Protein AF-A0A9E5LII8-F1 (afdb_monomer_lite)

pLDDT: mean 87.27, std 12.66, range [50.5, 97.56]

Foldseek 3Di:
DVVLCCQQPVDPDHDALVVVCVVVVHDSVVSVVVNVVVVVVVVVVCVVCVVVVVVVD

Radius of gyration: 13.82 Å; chains: 1; bounding box: 29×12×40 Å

Secondary structure (DSSP, 8-state):
-HHHHHHHHSSSSPPPHHHHHHHHT--HHHHHHHHHHHHHHHHHHHHHTHHHHGGG-

Structure (mmCIF, N/CA/C/O backbone):
data_AF-A0A9E5LII8-F1
#
_entry.id   AF-A0A9E5LII8-F1
#
loop_
_atom_site.group_PDB
_atom_site.id
_atom_site.type_symbol
_atom_site.label_atom_id
_atom_site.label_alt_id
_atom_site.label_comp_id
_atom_site.label_asym_id
_atom_site.label_entity_id
_atom_site.label_seq_id
_atom_site.pdbx_PDB_ins_code
_atom_site.Cartn_x
_atom_site.Cartn_y
_atom_site.Cartn_z
_atom_site.occupancy
_atom_site.B_iso_or_equiv
_atom_site.auth_seq_id
_atom_site.auth_comp_id
_atom_site.auth_asym_id
_atom_site.auth_atom_id
_atom_site.pdbx_PDB_model_num
ATOM 1 N N . GLU A 1 1 ? 3.481 -7.120 2.000 1.00 66.25 1 GLU A N 1
ATOM 2 C CA . GLU A 1 1 ? 3.525 -5.823 1.276 1.00 66.25 1 GLU A CA 1
ATOM 3 C C . GLU A 1 1 ? 2.659 -5.812 0.014 1.00 66.25 1 GLU A C 1
ATOM 5 O O . GLU A 1 1 ? 1.826 -4.923 -0.090 1.00 66.25 1 GLU A O 1
ATOM 10 N N . GLN A 1 2 ? 2.760 -6.803 -0.887 1.00 80.31 2 GLN A N 1
ATOM 11 C CA . GLN A 1 2 ? 1.873 -6.907 -2.067 1.00 80.31 2 GLN A CA 1
ATOM 12 C C . GLN A 1 2 ? 0.373 -6.906 -1.720 1.00 80.31 2 GLN A C 1
ATOM 14 O O . GLN A 1 2 ? -0.417 -6.313 -2.446 1.00 80.31 2 GLN A O 1
ATOM 19 N N . PHE A 1 3 ? -0.004 -7.503 -0.584 1.00 89.00 3 PHE A N 1
ATOM 20 C CA . PHE A 1 3 ? -1.384 -7.522 -0.090 1.00 89.00 3 PHE A CA 1
ATOM 21 C C . PHE A 1 3 ? -2.003 -6.119 0.028 1.00 89.00 3 PHE A C 1
ATOM 23 O O . PHE A 1 3 ? -3.064 -5.873 -0.528 1.00 89.00 3 PHE A O 1
ATOM 30 N N . ILE A 1 4 ? -1.315 -5.164 0.667 1.00 91.81 4 ILE A N 1
ATOM 31 C CA . ILE A 1 4 ? -1.873 -3.819 0.897 1.00 91.81 4 ILE A CA 1
ATOM 32 C C . ILE A 1 4 ? -2.048 -3.060 -0.422 1.00 91.81 4 ILE A C 1
ATOM 34 O O . ILE A 1 4 ? -3.060 -2.394 -0.610 1.00 91.81 4 ILE A O 1
ATOM 38 N N . VAL A 1 5 ? -1.095 -3.180 -1.352 1.00 90.56 5 VAL A N 1
ATOM 39 C CA . VAL A 1 5 ? -1.208 -2.543 -2.676 1.00 90.56 5 VAL A CA 1
ATOM 40 C C . VAL A 1 5 ? -2.367 -3.147 -3.462 1.00 90.56 5 VAL A C 1
ATOM 42 O O . VAL A 1 5 ? -3.152 -2.406 -4.045 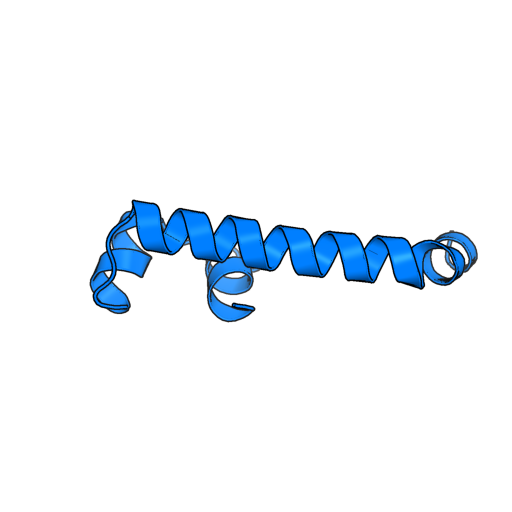1.00 90.56 5 VAL A O 1
ATOM 45 N N . ARG A 1 6 ? -2.522 -4.476 -3.433 1.00 91.62 6 ARG A N 1
ATOM 46 C CA . ARG A 1 6 ? -3.629 -5.162 -4.102 1.00 91.62 6 ARG A CA 1
ATOM 47 C C . ARG A 1 6 ? -4.980 -4.679 -3.581 1.00 91.62 6 ARG A C 1
ATOM 49 O O . ARG A 1 6 ? -5.765 -4.145 -4.357 1.00 91.62 6 ARG A O 1
ATOM 56 N N . GLU A 1 7 ? -5.195 -4.778 -2.275 1.00 94.31 7 GLU A N 1
ATOM 57 C CA . GLU A 1 7 ? -6.468 -4.435 -1.631 1.00 94.31 7 GLU A CA 1
ATOM 58 C C . GLU A 1 7 ? -6.828 -2.946 -1.741 1.00 94.31 7 GLU A C 1
ATOM 60 O O . GLU A 1 7 ? -7.998 -2.581 -1.650 1.00 94.31 7 GLU A O 1
ATOM 65 N N . ARG A 1 8 ? -5.842 -2.058 -1.926 1.00 93.69 8 ARG A N 1
ATOM 66 C CA . ARG A 1 8 ? -6.076 -0.607 -2.024 1.00 93.69 8 ARG A CA 1
ATOM 67 C C . ARG A 1 8 ? -6.083 -0.047 -3.443 1.00 93.69 8 ARG A C 1
ATOM 69 O O . ARG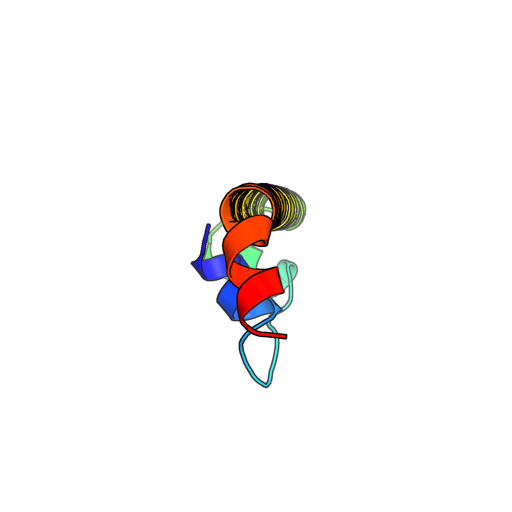 A 1 8 ? -6.477 1.108 -3.610 1.00 93.69 8 ARG A O 1
ATOM 76 N N . LYS A 1 9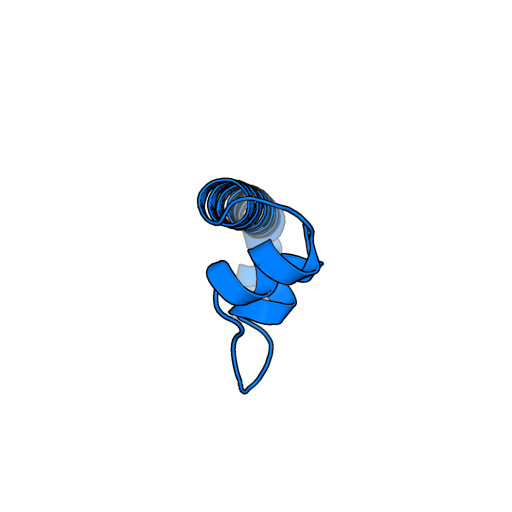 ? -5.565 -0.773 -4.438 1.00 87.94 9 LYS A N 1
ATOM 77 C CA . LYS A 1 9 ? -5.288 -0.201 -5.771 1.00 87.94 9 LYS A CA 1
ATOM 78 C C . LYS A 1 9 ? -5.578 -1.118 -6.951 1.00 87.94 9 LYS A C 1
ATOM 80 O O . LYS A 1 9 ? -5.693 -0.601 -8.053 1.00 87.94 9 LYS A O 1
ATOM 85 N N . LEU A 1 10 ? -5.652 -2.433 -6.747 1.00 88.81 10 LEU A N 1
ATOM 86 C CA . LEU A 1 10 ? -5.761 -3.419 -7.832 1.00 88.81 10 LEU A CA 1
ATOM 87 C C . LEU A 1 10 ? -7.071 -4.219 -7.784 1.00 88.81 10 LEU A C 1
ATOM 89 O O . LEU A 1 10 ? -7.173 -5.257 -8.430 1.00 88.81 10 LEU A O 1
ATOM 93 N N . ILE A 1 11 ? -8.045 -3.766 -6.994 1.00 92.50 11 ILE A N 1
ATOM 94 C CA . ILE A 1 11 ? -9.390 -4.342 -6.916 1.00 92.50 11 ILE A CA 1
ATOM 95 C C . ILE A 1 11 ? -10.429 -3.253 -7.191 1.00 92.50 11 ILE A C 1
ATOM 97 O O . ILE A 1 11 ? -10.182 -2.081 -6.902 1.00 92.50 11 ILE A O 1
ATOM 101 N N . ASP A 1 12 ? -11.598 -3.650 -7.693 1.00 91.19 12 ASP A N 1
ATOM 102 C CA . ASP A 1 12 ? -12.663 -2.720 -8.101 1.00 91.19 12 ASP A CA 1
ATOM 103 C C . ASP A 1 12 ? -13.219 -1.883 -6.944 1.00 91.19 12 ASP A C 1
ATOM 105 O O . ASP A 1 12 ? -13.644 -0.747 -7.137 1.00 91.19 12 ASP A O 1
ATOM 109 N N . SER A 1 13 ? -13.209 -2.431 -5.726 1.00 93.06 13 SER A N 1
ATOM 110 C CA . SER A 1 13 ? -13.668 -1.752 -4.510 1.00 93.06 13 SER A CA 1
ATOM 111 C C . SER A 1 13 ? -12.539 -1.655 -3.482 1.00 93.06 13 SER A C 1
ATOM 113 O O . SER A 1 13 ? -12.427 -2.519 -2.610 1.00 93.06 13 SER A O 1
ATOM 115 N N . PRO A 1 14 ? -11.679 -0.623 -3.571 1.00 94.44 14 PRO A N 1
ATOM 116 C CA . PRO A 1 14 ? -10.533 -0.470 -2.689 1.00 94.44 14 PRO A CA 1
ATOM 117 C C . PRO A 1 14 ? -10.907 -0.405 -1.211 1.00 94.44 14 PRO A C 1
ATOM 119 O O . PRO A 1 14 ? -11.756 0.383 -0.792 1.00 94.44 14 PRO A O 1
ATOM 122 N N . ARG A 1 15 ? -10.190 -1.169 -0.390 1.00 94.81 15 ARG A N 1
ATOM 123 C CA . ARG A 1 15 ? -10.354 -1.143 1.065 1.00 94.81 15 ARG A CA 1
ATOM 124 C C . ARG A 1 15 ? -9.737 0.109 1.684 1.00 94.81 15 ARG A C 1
ATOM 126 O O . ARG A 1 15 ? -8.782 0.684 1.157 1.00 94.81 15 ARG A O 1
ATOM 133 N N . THR A 1 16 ? -10.242 0.544 2.839 1.00 96.12 16 THR A N 1
ATOM 134 C CA . THR A 1 16 ? -9.696 1.692 3.592 1.00 96.12 16 THR A CA 1
ATOM 135 C C . THR A 1 16 ? -8.522 1.284 4.484 1.00 96.12 16 THR A C 1
ATOM 137 O O . THR A 1 16 ? -8.375 0.111 4.832 1.00 96.12 16 THR A O 1
ATOM 140 N N . LEU A 1 17 ? -7.680 2.249 4.874 1.00 95.81 17 LEU A N 1
ATOM 141 C CA . LEU A 1 17 ? -6.562 1.999 5.790 1.00 95.81 17 LEU A CA 1
ATOM 142 C C . LEU A 1 17 ? -7.079 1.558 7.161 1.00 95.81 17 LEU A C 1
ATOM 144 O O . LEU A 1 17 ? -6.472 0.687 7.772 1.00 95.81 17 LEU A O 1
ATOM 148 N N . GLU A 1 18 ? -8.204 2.118 7.618 1.00 95.81 18 GLU A N 1
ATOM 149 C CA . GLU A 1 18 ? -8.875 1.684 8.843 1.00 95.81 18 GLU A CA 1
ATOM 150 C C . GLU A 1 18 ? -9.322 0.222 8.763 1.00 95.81 18 GLU A C 1
ATOM 152 O O . GLU A 1 18 ? -9.018 -0.545 9.671 1.00 95.81 18 GLU A O 1
ATOM 157 N N . SER A 1 19 ? -9.994 -0.187 7.678 1.00 96.06 19 SER A N 1
ATOM 158 C CA . SER A 1 19 ? -10.500 -1.563 7.546 1.00 96.06 19 SER A CA 1
ATOM 159 C C . SER A 1 19 ? -9.374 -2.599 7.491 1.00 96.06 19 SER A C 1
ATOM 161 O O . SER A 1 19 ? -9.478 -3.663 8.094 1.00 96.06 19 SER A O 1
ATOM 163 N N . LEU A 1 20 ? -8.275 -2.266 6.808 1.00 94.81 20 LEU A N 1
ATOM 164 C CA . LEU A 1 20 ? -7.083 -3.106 6.735 1.00 94.81 20 LEU A CA 1
ATOM 165 C C . LEU A 1 20 ? -6.320 -3.112 8.060 1.00 94.81 20 LEU A C 1
ATOM 167 O O . LEU A 1 20 ? -5.773 -4.138 8.445 1.00 94.81 20 LEU A O 1
ATOM 171 N N . GLY A 1 21 ? -6.287 -1.981 8.768 1.00 96.12 21 GLY A N 1
ATOM 172 C CA . GLY A 1 21 ? -5.686 -1.891 10.096 1.00 96.12 21 GLY A CA 1
ATOM 173 C C . GLY A 1 21 ? -6.420 -2.771 11.101 1.00 96.12 21 GLY A C 1
ATOM 174 O O . GLY A 1 21 ? -5.787 -3.564 11.792 1.00 96.12 21 GLY A O 1
ATOM 175 N N . ALA A 1 22 ? -7.753 -2.699 11.111 1.00 96.56 22 ALA A N 1
ATOM 176 C CA . ALA A 1 22 ? -8.594 -3.536 11.958 1.00 96.56 22 ALA A CA 1
ATOM 177 C C . ALA A 1 22 ? -8.393 -5.035 11.676 1.00 96.56 22 ALA A C 1
ATOM 179 O O . ALA A 1 22 ? -8.226 -5.807 12.614 1.00 96.56 22 ALA A O 1
ATOM 180 N N . GLU A 1 23 ? -8.346 -5.444 10.403 1.00 94.69 23 GLU A N 1
ATOM 181 C CA . GLU A 1 23 ? -8.128 -6.848 10.026 1.00 94.69 23 GLU A CA 1
ATOM 182 C C . GLU A 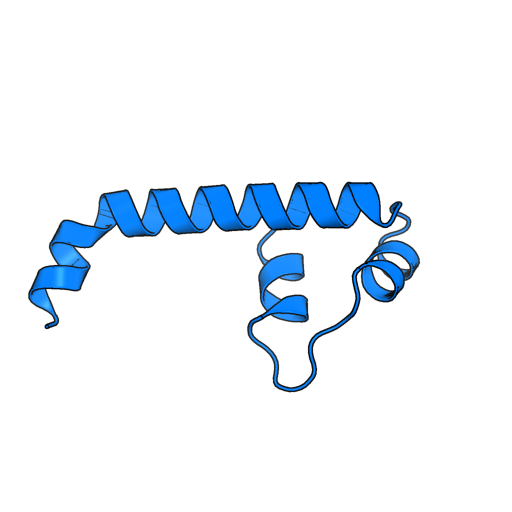1 23 ? -6.729 -7.361 10.383 1.00 94.69 23 GLU A C 1
ATOM 184 O O . GLU A 1 23 ? -6.578 -8.484 10.854 1.00 94.69 23 GLU A O 1
ATOM 189 N N . LEU A 1 24 ? -5.697 -6.542 10.169 1.00 92.62 24 LEU A N 1
ATOM 190 C CA . LEU A 1 24 ? -4.305 -6.942 10.382 1.00 92.62 24 LEU A CA 1
ATOM 191 C C . LEU A 1 24 ? -3.834 -6.747 11.833 1.00 92.62 24 LEU A C 1
ATOM 193 O O . LEU A 1 24 ? -2.678 -7.042 12.134 1.00 92.62 24 LEU A O 1
ATOM 197 N N . GLY A 1 25 ? -4.681 -6.216 12.722 1.00 96.50 25 GLY A N 1
ATOM 198 C CA . GLY A 1 25 ? -4.291 -5.845 14.087 1.00 96.50 25 GLY A CA 1
ATOM 199 C C . GLY A 1 25 ? -3.258 -4.711 14.128 1.00 96.50 25 GLY A C 1
ATOM 200 O O . GLY A 1 25 ? -2.417 -4.656 15.023 1.00 96.50 25 GLY A O 1
ATOM 201 N N . LEU A 1 26 ? -3.281 -3.821 13.133 1.00 95.75 26 LEU A N 1
ATOM 202 C CA . LEU A 1 26 ? -2.330 -2.727 12.955 1.00 95.75 26 LEU A CA 1
ATOM 203 C C . LEU A 1 26 ? -3.021 -1.369 13.066 1.00 95.75 26 LEU A C 1
ATOM 205 O O . LEU A 1 26 ? -4.177 -1.188 12.689 1.00 95.75 26 LEU A O 1
ATOM 209 N N . SER A 1 27 ? -2.274 -0.357 13.506 1.00 97.31 27 SER A N 1
ATOM 210 C CA . SER A 1 27 ? -2.766 1.017 13.426 1.00 97.31 27 SER A CA 1
ATOM 211 C C . SER A 1 27 ? -2.900 1.471 11.968 1.00 97.31 27 SER A C 1
ATOM 213 O O . SER A 1 27 ? -2.145 1.044 11.089 1.00 97.31 27 SER A O 1
ATOM 215 N N . LYS A 1 28 ? -3.821 2.409 11.717 1.00 96.56 28 LYS A N 1
ATOM 216 C CA . LYS A 1 28 ? -3.999 3.050 10.403 1.00 96.56 28 LYS A CA 1
ATOM 217 C C . LYS A 1 28 ? -2.677 3.587 9.842 1.00 96.56 28 LYS A C 1
ATOM 219 O O . LYS A 1 28 ? -2.370 3.383 8.669 1.00 96.56 28 LYS A O 1
ATOM 224 N N . GLU A 1 29 ? -1.876 4.236 10.689 1.00 97.56 29 GLU A N 1
ATOM 225 C CA . GLU A 1 29 ? -0.573 4.773 10.284 1.00 97.56 29 GLU A CA 1
ATOM 226 C C . GLU A 1 29 ? 0.414 3.659 9.930 1.00 97.56 29 GLU A C 1
ATOM 228 O O . GLU A 1 29 ? 1.159 3.773 8.959 1.00 97.56 29 GLU A O 1
ATOM 233 N N . ARG A 1 30 ? 0.386 2.529 10.647 1.00 96.44 30 ARG A N 1
ATOM 234 C CA . ARG A 1 30 ? 1.248 1.396 10.310 1.00 96.44 30 ARG A CA 1
ATOM 235 C C . ARG A 1 30 ? 0.895 0.801 8.947 1.00 96.44 30 ARG A C 1
ATOM 237 O O . ARG A 1 30 ? 1.799 0.493 8.173 1.00 96.44 30 ARG A O 1
ATOM 244 N N . VAL A 1 31 ? -0.393 0.705 8.615 1.00 96.19 31 VAL A N 1
ATOM 245 C CA . VAL A 1 31 ? -0.847 0.288 7.275 1.00 96.19 31 VAL A CA 1
ATOM 246 C C . VAL A 1 31 ? -0.399 1.289 6.207 1.00 96.19 31 VAL A C 1
ATOM 248 O O . VAL A 1 31 ? 0.109 0.875 5.167 1.00 96.19 31 VAL A O 1
ATOM 251 N N . ARG A 1 32 ? -0.500 2.599 6.474 1.00 95.75 32 ARG A N 1
ATOM 252 C CA . ARG A 1 32 ? -0.023 3.659 5.568 1.00 95.75 32 ARG A CA 1
ATOM 253 C C . ARG A 1 32 ? 1.478 3.547 5.283 1.00 95.75 32 ARG A C 1
ATOM 255 O O . ARG A 1 32 ? 1.897 3.667 4.134 1.00 95.75 32 ARG A O 1
ATOM 262 N N . GLN A 1 33 ? 2.292 3.287 6.305 1.00 96.81 33 GLN A N 1
ATOM 263 C CA . GLN A 1 33 ? 3.736 3.084 6.140 1.00 96.81 33 GLN A CA 1
ATOM 264 C C . GLN A 1 33 ? 4.046 1.866 5.266 1.00 96.81 33 GLN A C 1
ATOM 266 O O . GLN A 1 33 ? 4.907 1.938 4.390 1.00 96.81 33 GLN A O 1
ATOM 271 N N . LEU A 1 34 ? 3.336 0.755 5.481 1.00 95.12 34 LEU A N 1
ATOM 272 C CA . LEU A 1 34 ? 3.497 -0.450 4.669 1.00 95.12 34 LEU A CA 1
ATOM 273 C C . LEU A 1 34 ? 3.051 -0.221 3.216 1.00 95.12 34 LEU A C 1
ATOM 275 O O . LEU A 1 34 ? 3.716 -0.708 2.303 1.00 95.12 34 LEU A O 1
ATOM 279 N N . GLU A 1 35 ? 1.977 0.545 2.992 1.00 94.12 35 GLU A N 1
ATOM 280 C CA . GLU A 1 35 ? 1.548 0.972 1.654 1.00 94.12 35 GLU A CA 1
ATOM 281 C C . GLU A 1 35 ? 2.655 1.786 0.964 1.00 94.12 35 GLU A C 1
ATOM 283 O O . GLU A 1 35 ? 3.074 1.445 -0.142 1.00 94.12 35 GLU A O 1
ATOM 288 N N . ALA A 1 36 ? 3.193 2.811 1.633 1.00 94.38 36 ALA A N 1
ATOM 289 C CA . ALA A 1 36 ? 4.262 3.648 1.090 1.00 94.38 36 ALA A CA 1
ATOM 290 C C . ALA A 1 36 ? 5.542 2.848 0.785 1.00 94.38 36 ALA A C 1
ATOM 292 O O . ALA A 1 36 ? 6.154 3.031 -0.270 1.00 94.38 36 ALA A O 1
ATOM 293 N N . ALA A 1 37 ? 5.929 1.924 1.671 1.00 94.38 37 ALA A N 1
ATOM 294 C CA . ALA A 1 37 ? 7.081 1.049 1.466 1.00 94.38 37 ALA A CA 1
ATOM 295 C C . ALA A 1 37 ? 6.891 0.121 0.255 1.00 94.38 37 ALA A C 1
ATOM 297 O O . ALA A 1 37 ? 7.798 -0.017 -0.570 1.00 94.38 37 ALA A O 1
ATOM 298 N N . ALA A 1 38 ? 5.703 -0.474 0.113 1.00 92.19 38 ALA A N 1
ATOM 299 C CA . ALA A 1 38 ? 5.370 -1.336 -1.016 1.00 92.19 38 ALA A CA 1
ATOM 300 C C . ALA A 1 38 ? 5.384 -0.562 -2.346 1.00 92.19 38 ALA A C 1
ATOM 302 O O . ALA A 1 38 ? 5.976 -1.020 -3.324 1.00 92.19 38 ALA A O 1
ATOM 303 N N . PHE A 1 39 ? 4.822 0.650 -2.366 1.00 89.38 39 PHE A N 1
ATOM 304 C CA . PHE A 1 39 ? 4.892 1.540 -3.526 1.00 89.38 39 PHE A CA 1
ATOM 305 C C . PHE A 1 39 ? 6.323 1.941 -3.878 1.00 89.38 39 PHE A C 1
ATOM 307 O O . PHE A 1 39 ? 6.685 1.944 -5.054 1.00 89.38 39 PHE A O 1
ATOM 314 N N . GLY A 1 40 ? 7.155 2.240 -2.878 1.00 91.50 40 GLY A N 1
ATOM 315 C CA . GLY A 1 40 ? 8.569 2.539 -3.087 1.00 91.50 40 GLY A CA 1
ATOM 316 C C . GLY A 1 40 ? 9.318 1.376 -3.744 1.00 91.50 40 GLY A C 1
ATOM 317 O O . GLY A 1 40 ? 10.107 1.593 -4.663 1.00 91.50 40 GLY A O 1
ATOM 318 N N . LYS A 1 41 ? 9.038 0.133 -3.330 1.00 90.56 41 LYS A N 1
ATOM 319 C CA . LYS A 1 41 ? 9.615 -1.070 -3.954 1.00 90.56 41 LYS A CA 1
ATOM 320 C C . LYS A 1 41 ? 9.126 -1.264 -5.387 1.00 90.56 41 LYS A C 1
ATOM 322 O O . LYS A 1 41 ? 9.942 -1.534 -6.263 1.00 90.56 41 LYS A O 1
ATOM 327 N N . MET A 1 42 ? 7.830 -1.076 -5.638 1.00 86.75 42 MET A N 1
ATOM 328 C CA . MET A 1 42 ? 7.255 -1.193 -6.980 1.00 86.75 42 MET A CA 1
ATOM 329 C C . MET A 1 42 ? 7.835 -0.144 -7.933 1.00 86.75 42 MET A C 1
ATOM 331 O O . MET A 1 42 ? 8.237 -0.487 -9.038 1.00 86.75 42 MET A O 1
ATOM 335 N N . ARG A 1 43 ? 7.970 1.110 -7.483 1.00 88.00 43 ARG A N 1
ATOM 336 C CA . ARG A 1 43 ? 8.618 2.172 -8.261 1.00 88.00 43 ARG A CA 1
ATOM 337 C C . ARG A 1 43 ? 10.061 1.813 -8.604 1.00 88.00 43 ARG A C 1
ATOM 339 O O . ARG A 1 43 ? 10.411 1.855 -9.772 1.00 88.00 43 ARG A O 1
ATOM 346 N N . LYS A 1 44 ? 10.868 1.401 -7.620 1.00 89.31 44 LYS A N 1
ATOM 347 C CA . LYS A 1 44 ? 12.265 0.995 -7.858 1.00 89.31 44 LYS A CA 1
ATOM 348 C C . LYS A 1 44 ? 12.375 -0.170 -8.838 1.00 89.31 44 LYS A C 1
ATOM 350 O O . LYS A 1 44 ? 13.285 -0.197 -9.659 1.00 89.31 44 LYS A O 1
ATOM 355 N N . TYR A 1 45 ? 11.463 -1.138 -8.748 1.00 88.44 45 TYR A N 1
ATOM 356 C CA . TYR A 1 45 ? 11.404 -2.244 -9.696 1.00 88.44 45 TYR A CA 1
ATOM 357 C C . TYR A 1 45 ? 11.069 -1.742 -11.103 1.00 88.44 45 TYR A C 1
ATOM 359 O O . TYR A 1 45 ? 11.764 -2.089 -12.050 1.00 88.44 45 TYR A O 1
ATOM 367 N N . LEU A 1 46 ? 10.059 -0.885 -11.247 1.00 85.56 46 LEU A N 1
ATOM 368 C CA . LEU A 1 46 ? 9.702 -0.304 -12.539 1.00 85.56 46 LEU A CA 1
ATOM 369 C C . LEU A 1 46 ? 10.829 0.551 -13.113 1.00 85.56 46 LEU A C 1
ATOM 371 O O . LEU A 1 46 ? 11.137 0.391 -14.277 1.00 85.56 46 LEU A O 1
ATOM 375 N N . GLU A 1 47 ? 11.485 1.397 -12.319 1.00 87.62 47 GLU A N 1
ATOM 376 C CA . GLU A 1 47 ? 12.632 2.210 -12.748 1.00 87.62 47 GLU A CA 1
ATOM 377 C C . GLU A 1 47 ? 13.802 1.339 -13.215 1.00 87.62 47 GLU A C 1
ATOM 379 O O . GLU A 1 47 ? 14.386 1.598 -14.265 1.00 87.62 47 GLU A O 1
ATOM 384 N N . LYS A 1 48 ? 14.111 0.265 -12.478 1.00 87.69 48 LYS A N 1
ATOM 385 C CA . LYS A 1 48 ? 15.161 -0.689 -12.856 1.00 87.69 48 LYS A CA 1
ATOM 386 C C . LYS A 1 48 ? 14.848 -1.402 -14.175 1.00 87.69 48 LYS A C 1
ATOM 388 O O . LYS A 1 48 ? 15.761 -1.645 -14.954 1.00 87.69 48 LYS A O 1
ATOM 393 N N . ASN A 1 49 ? 13.578 -1.718 -14.421 1.00 81.06 49 ASN A N 1
ATOM 394 C CA . ASN A 1 49 ? 13.125 -2.395 -15.638 1.00 81.06 49 ASN A CA 1
ATOM 395 C C . ASN A 1 49 ? 12.554 -1.416 -16.686 1.00 8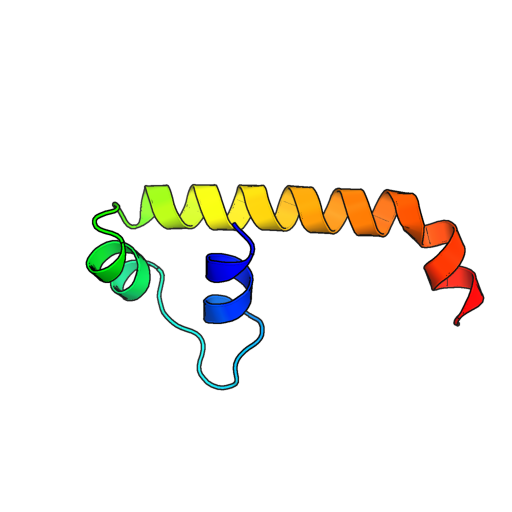1.06 49 ASN A C 1
ATOM 397 O O . ASN A 1 49 ? 12.027 -1.839 -17.709 1.00 81.06 49 ASN A O 1
ATOM 401 N N . ALA A 1 50 ? 12.656 -0.098 -16.473 1.00 65.75 50 ALA A N 1
ATOM 402 C CA . ALA A 1 50 ? 12.031 0.910 -17.335 1.00 65.75 50 ALA A CA 1
ATOM 403 C C . ALA A 1 50 ? 12.651 0.933 -18.736 1.00 65.75 50 ALA A C 1
ATOM 405 O O . ALA A 1 50 ? 11.984 1.325 -19.691 1.00 65.75 50 ALA A O 1
ATOM 406 N N . GLY A 1 51 ? 13.906 0.486 -18.863 1.00 63.12 51 GLY A N 1
ATOM 407 C CA . GLY A 1 51 ? 14.538 0.236 -20.158 1.00 63.12 51 GLY A CA 1
ATOM 408 C C . GLY A 1 51 ? 13.804 -0.831 -20.974 1.00 63.12 51 GLY A C 1
ATOM 409 O O . GLY A 1 51 ? 13.688 -0.679 -22.182 1.00 63.12 51 GLY A O 1
ATOM 410 N N . GLU A 1 52 ? 13.238 -1.854 -20.326 1.00 60.31 52 GLU A N 1
ATOM 411 C CA . GLU A 1 52 ? 12.407 -2.862 -20.991 1.00 60.31 52 GLU A CA 1
ATOM 412 C C . GLU A 1 52 ? 11.002 -2.326 -21.279 1.00 60.31 52 GLU A C 1
ATOM 414 O O . GLU A 1 52 ? 10.515 -2.497 -22.388 1.00 60.31 52 GLU A O 1
ATOM 419 N N . VAL A 1 53 ? 10.372 -1.603 -20.343 1.00 59.69 53 VAL A N 1
ATOM 420 C CA . VAL A 1 53 ? 9.019 -1.034 -20.539 1.00 59.69 53 VAL A CA 1
ATOM 421 C C . VAL A 1 53 ? 8.976 -0.021 -21.691 1.00 59.69 53 VAL A C 1
ATOM 423 O O . VAL A 1 53 ? 8.003 0.003 -22.439 1.00 5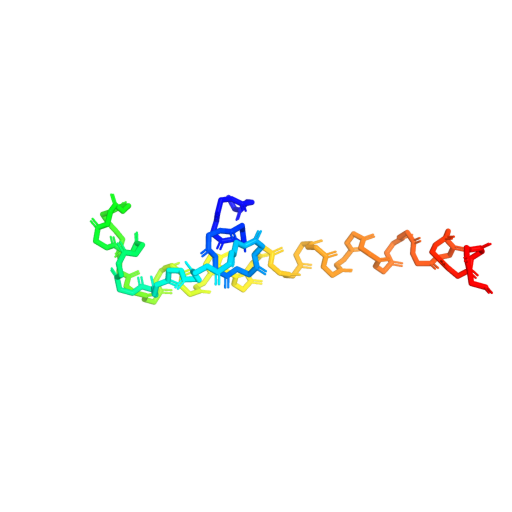9.69 53 VAL A O 1
ATOM 426 N N . ARG A 1 54 ? 10.032 0.783 -21.883 1.00 57.31 54 ARG A N 1
ATOM 427 C CA . ARG A 1 54 ? 10.144 1.690 -23.041 1.00 57.31 54 ARG A CA 1
ATOM 428 C C . ARG A 1 54 ? 10.242 0.960 -24.379 1.00 57.31 54 ARG A C 1
ATOM 430 O O . ARG A 1 54 ? 9.859 1.553 -25.372 1.00 57.31 54 ARG A O 1
ATOM 437 N N . ASN A 1 55 ? 10.725 -0.282 -24.410 1.00 57.81 55 ASN A N 1
ATOM 438 C CA . ASN A 1 55 ? 10.793 -1.075 -25.642 1.00 57.81 55 ASN A CA 1
ATOM 439 C C . ASN A 1 55 ? 9.431 -1.669 -26.047 1.00 57.81 55 ASN A C 1
ATOM 441 O O . ASN A 1 55 ? 9.310 -2.200 -27.146 1.00 57.81 55 ASN A O 1
ATOM 445 N N . PHE A 1 56 ? 8.422 -1.604 -25.172 1.00 56.25 56 PHE A N 1
ATOM 446 C CA . PHE A 1 56 ? 7.054 -2.056 -25.451 1.00 56.25 56 PHE A CA 1
ATOM 447 C C . PHE A 1 56 ? 6.104 -0.918 -25.887 1.00 56.25 56 PHE A C 1
ATOM 449 O O . PHE A 1 56 ? 4.932 -1.196 -26.146 1.00 56.25 56 PHE A O 1
ATOM 456 N N . LEU A 1 57 ? 6.585 0.333 -25.954 1.00 50.50 57 LEU A N 1
ATOM 457 C CA . LEU A 1 57 ? 5.868 1.519 -26.451 1.00 50.50 57 LEU A CA 1
ATOM 458 C C . LEU A 1 57 ? 6.441 1.961 -27.800 1.00 50.50 57 LEU A C 1
ATOM 460 O O . LEU A 1 57 ? 5.628 2.353 -28.663 1.00 50.50 57 LEU A O 1
#

Sequence (57 aa):
EQFIVRERKLIDSPRTLESLGAELGLSKERVRQLEAAAFGKMRKYLEKNAGEVRNFL